Protein AF-A0A9E5DZU7-F1 (afdb_monomer_lite)

pLDDT: mean 89.68, std 6.22, range [61.47, 97.62]

Foldseek 3Di:
DDDDDFDWDDPPPDIGTPDDDDDDPPRDDDDDDDDDPVCVVVVVVVVVVVVCVCPDPPNDDDDPVNDDD

Sequence (69 aa):
MTTVALSAHFDGEKIQLDEPCKLPENARLVVVVLPTDDDRQEWSRLAAQQLAKAYGNSEPEYTTADLRP

Structure (mmCIF, N/CA/C/O backbone):
data_AF-A0A9E5DZU7-F1
#
_entry.id   AF-A0A9E5DZU7-F1
#
loop_
_atom_site.group_PDB
_atom_site.id
_atom_site.type_symbol
_atom_site.label_atom_id
_atom_site.label_alt_id
_atom_site.label_comp_id
_atom_site.label_asym_id
_atom_site.label_entity_id
_atom_site.label_seq_id
_atom_site.pdbx_PDB_ins_code
_atom_site.Cartn_x
_atom_site.Cartn_y
_atom_site.Cartn_z
_atom_site.occupancy
_atom_site.B_iso_or_equiv
_atom_site.auth_seq_id
_atom_site.auth_comp_id
_atom_site.auth_asym_id
_atom_site.auth_atom_id
_atom_site.pdbx_PDB_model_num
ATOM 1 N N . MET A 1 1 ? -20.874 -11.339 8.534 1.00 61.47 1 MET A N 1
ATOM 2 C CA . MET A 1 1 ? -20.323 -10.002 8.223 1.00 61.47 1 MET A CA 1
ATOM 3 C C . MET A 1 1 ? -19.180 -10.195 7.252 1.00 61.47 1 MET A C 1
ATOM 5 O O . MET A 1 1 ? -18.432 -11.150 7.428 1.00 61.47 1 MET A O 1
ATOM 9 N N . THR A 1 2 ? -19.085 -9.352 6.231 1.00 80.12 2 THR A N 1
ATOM 10 C CA . THR A 1 2 ? -18.048 -9.472 5.201 1.00 80.12 2 THR A CA 1
ATOM 11 C C . THR A 1 2 ? -16.882 -8.574 5.575 1.00 80.12 2 THR A C 1
ATOM 13 O O . THR A 1 2 ? -17.082 -7.395 5.860 1.00 80.12 2 THR A O 1
ATOM 16 N N . THR A 1 3 ? -15.677 -9.132 5.605 1.00 85.69 3 THR A N 1
ATOM 17 C CA . THR A 1 3 ? -14.454 -8.344 5.760 1.00 85.69 3 THR A CA 1
ATOM 18 C C . THR A 1 3 ? -14.267 -7.484 4.515 1.00 85.69 3 THR A C 1
ATOM 20 O O . THR A 1 3 ? -14.354 -7.996 3.400 1.00 85.69 3 THR A O 1
ATOM 23 N N . VAL A 1 4 ? -14.008 -6.192 4.704 1.00 89.75 4 VAL A N 1
ATOM 24 C CA . VAL A 1 4 ? -13.669 -5.258 3.627 1.00 89.75 4 VAL A CA 1
ATOM 25 C C . VAL A 1 4 ? -12.263 -4.722 3.870 1.00 89.75 4 VAL A C 1
ATOM 27 O O . VAL A 1 4 ? -11.914 -4.399 5.005 1.00 89.75 4 VAL A O 1
ATOM 30 N N . ALA A 1 5 ? -11.451 -4.669 2.817 1.00 92.38 5 ALA A N 1
ATOM 31 C CA . ALA A 1 5 ? -10.190 -3.941 2.833 1.00 92.38 5 ALA A CA 1
ATOM 32 C C . ALA A 1 5 ? -10.484 -2.487 2.449 1.00 92.38 5 ALA A C 1
ATOM 34 O O . ALA A 1 5 ? -11.133 -2.248 1.432 1.00 92.38 5 ALA A O 1
ATOM 35 N N . LEU A 1 6 ? -10.052 -1.544 3.281 1.00 92.94 6 LEU A N 1
ATOM 36 C CA . LEU A 1 6 ? -10.228 -0.110 3.057 1.00 92.94 6 LEU A CA 1
ATOM 37 C C . LEU A 1 6 ? -8.856 0.508 2.802 1.00 92.94 6 LEU A C 1
ATOM 39 O O . LEU A 1 6 ? -7.910 0.196 3.529 1.00 92.94 6 LEU A O 1
ATOM 43 N N . SER A 1 7 ? -8.763 1.369 1.791 1.00 94.12 7 SER A N 1
ATOM 44 C CA . SER A 1 7 ? -7.567 2.172 1.548 1.00 94.12 7 SER A CA 1
ATOM 45 C C . SER A 1 7 ? -7.495 3.305 2.566 1.00 94.12 7 SER A C 1
ATOM 47 O O . SER A 1 7 ? -8.514 3.896 2.942 1.00 94.12 7 SER A O 1
ATOM 49 N N . ALA A 1 8 ? -6.293 3.556 3.066 1.00 95.62 8 ALA A N 1
ATOM 50 C CA . ALA A 1 8 ? -6.040 4.573 4.064 1.00 95.62 8 ALA A CA 1
ATOM 51 C C . ALA A 1 8 ? -4.574 5.001 4.033 1.00 95.62 8 ALA A C 1
ATOM 53 O O . ALA A 1 8 ? -3.689 4.189 3.743 1.00 95.62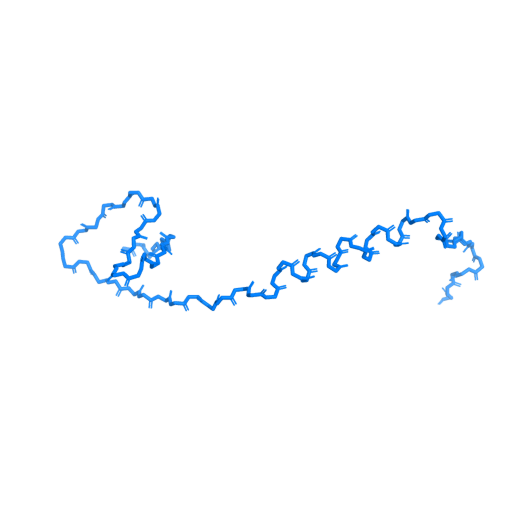 8 ALA A O 1
ATOM 54 N N . HIS A 1 9 ? -4.314 6.237 4.446 1.00 95.19 9 HIS A N 1
ATOM 55 C CA . HIS A 1 9 ? -2.968 6.751 4.672 1.00 95.19 9 HIS A CA 1
ATOM 56 C C . HIS A 1 9 ? -2.818 7.323 6.083 1.00 95.19 9 HIS A C 1
ATOM 58 O O . HIS A 1 9 ? -3.787 7.708 6.737 1.00 95.19 9 HIS A O 1
ATOM 64 N N . PHE A 1 10 ? -1.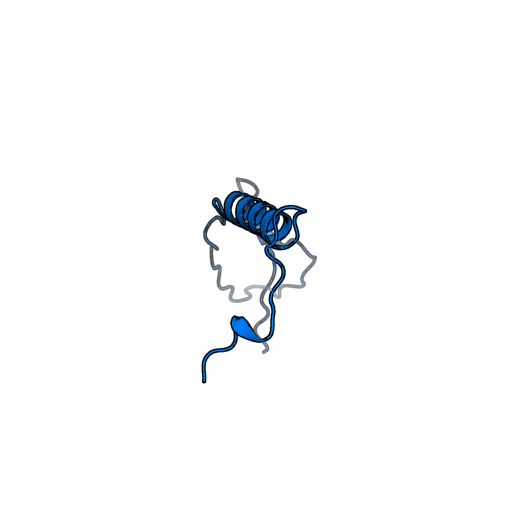581 7.356 6.576 1.00 95.25 10 PHE A N 1
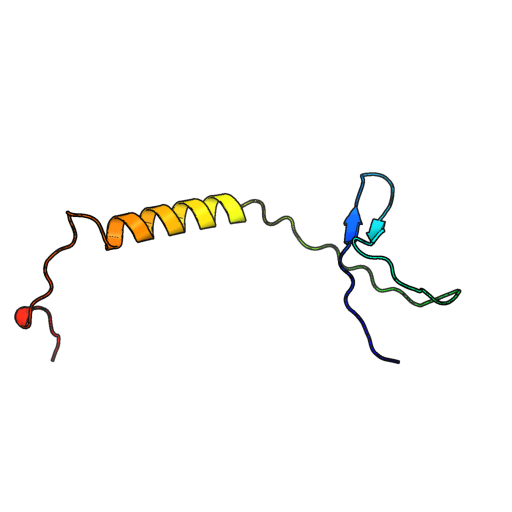ATOM 65 C CA . PHE A 1 10 ? -1.245 8.044 7.818 1.00 95.25 10 PHE A CA 1
ATOM 66 C C . PHE A 1 10 ? -0.829 9.479 7.491 1.00 95.25 10 PHE A C 1
ATOM 68 O O . PHE A 1 10 ? 0.124 9.683 6.742 1.00 95.25 10 PHE A O 1
ATOM 75 N N . ASP A 1 11 ? -1.533 10.466 8.045 1.00 95.06 11 ASP A N 1
ATOM 76 C CA . ASP A 1 11 ? -1.279 11.895 7.789 1.00 95.06 11 ASP A CA 1
ATOM 77 C C . ASP A 1 11 ? -0.168 12.494 8.679 1.00 95.06 11 ASP A C 1
ATOM 79 O O . ASP A 1 11 ? 0.145 13.680 8.581 1.00 95.06 11 ASP A O 1
ATOM 83 N N . GLY A 1 12 ? 0.442 11.672 9.539 1.00 95.38 12 GLY A N 1
ATOM 84 C CA . GLY A 1 12 ? 1.421 12.083 10.549 1.00 95.38 12 GLY A CA 1
ATOM 85 C C . GLY A 1 12 ? 0.854 12.134 11.971 1.00 95.38 12 GLY A C 1
ATOM 86 O O . GLY A 1 12 ? 1.627 12.117 12.929 1.00 95.38 12 GLY A O 1
ATOM 87 N N . GLU A 1 13 ? -0.470 12.130 12.129 1.00 97.62 13 GLU A N 1
ATOM 88 C CA . GLU A 1 13 ? -1.155 12.136 13.428 1.00 97.62 13 GLU A CA 1
ATOM 89 C C . GLU A 1 13 ? -2.208 11.019 13.529 1.00 97.62 13 GLU A C 1
ATOM 91 O O . GLU A 1 13 ? -2.340 10.369 14.569 1.00 97.62 13 GLU A O 1
ATOM 96 N N . LYS A 1 14 ? -2.959 10.777 12.450 1.00 96.31 14 LYS A N 1
ATOM 97 C CA . LYS A 1 14 ? -4.122 9.887 12.394 1.00 96.31 14 LYS A CA 1
ATOM 98 C C . LYS A 1 14 ? -4.113 9.033 11.123 1.00 96.31 14 LYS A C 1
ATOM 100 O O . LYS A 1 14 ? -3.534 9.386 10.100 1.00 96.31 14 LYS A O 1
ATOM 105 N N . ILE A 1 15 ? -4.789 7.887 11.194 1.00 95.19 15 ILE A N 1
ATOM 106 C CA . ILE A 1 15 ? -5.101 7.064 10.018 1.00 95.19 15 ILE A CA 1
ATOM 107 C C . ILE A 1 15 ? -6.354 7.654 9.365 1.00 95.19 15 ILE A C 1
ATOM 109 O O . ILE A 1 15 ? -7.410 7.698 10.000 1.00 95.19 15 ILE A O 1
ATOM 113 N N . GLN A 1 16 ? -6.236 8.093 8.116 1.00 95.56 16 GLN A N 1
ATOM 114 C CA . GLN A 1 16 ? -7.321 8.649 7.313 1.00 95.56 16 GLN A CA 1
ATOM 115 C C . GLN A 1 16 ? -7.777 7.608 6.300 1.00 95.56 16 GLN A C 1
ATOM 117 O O . GLN A 1 16 ? -6.956 7.083 5.555 1.00 95.56 16 GLN A O 1
ATOM 122 N N . LEU A 1 17 ? -9.076 7.305 6.270 1.00 95.69 17 LEU A N 1
ATOM 123 C CA . LEU A 1 17 ? -9.643 6.502 5.187 1.00 95.69 17 LEU A CA 1
ATOM 124 C C . LEU A 1 17 ? -9.667 7.344 3.910 1.00 95.69 17 LEU A C 1
ATOM 126 O O . LEU A 1 17 ? -10.131 8.485 3.943 1.00 95.69 17 LEU A O 1
ATOM 130 N N . ASP A 1 18 ? -9.204 6.773 2.802 1.00 95.50 18 ASP A N 1
ATOM 131 C CA . ASP A 1 18 ? -9.136 7.488 1.522 1.00 95.50 18 ASP A CA 1
ATOM 132 C C . ASP A 1 18 ? -10.537 7.721 0.939 1.00 95.50 18 ASP A C 1
ATOM 134 O O . ASP A 1 18 ? -10.802 8.755 0.324 1.00 95.50 18 ASP A O 1
ATOM 138 N N . GLU A 1 19 ? -11.465 6.791 1.197 1.00 94.25 19 GLU A N 1
ATOM 139 C CA . GLU A 1 19 ? -12.878 6.927 0.853 1.00 94.25 19 GLU A CA 1
ATOM 140 C C . GLU A 1 19 ? -13.800 6.917 2.089 1.00 94.25 19 GLU A C 1
ATOM 142 O O . GLU A 1 19 ? -13.536 6.223 3.078 1.00 94.25 19 GLU A O 1
ATOM 147 N N . PRO A 1 20 ? -14.951 7.622 2.041 1.00 93.56 20 PRO A N 1
ATOM 148 C CA . PRO A 1 20 ? -15.949 7.562 3.103 1.00 93.56 20 PRO A CA 1
ATOM 149 C C . PRO A 1 20 ? -16.465 6.136 3.341 1.00 93.56 20 PRO A C 1
ATOM 151 O O . PRO A 1 20 ? -16.982 5.484 2.434 1.00 93.56 20 PRO A O 1
ATOM 154 N N . CYS A 1 21 ? -16.422 5.681 4.593 1.00 90.69 21 CYS A N 1
ATOM 155 C CA . CYS A 1 21 ? -16.930 4.372 4.997 1.00 90.69 21 CYS A CA 1
ATOM 156 C C . CYS A 1 21 ? -17.792 4.484 6.260 1.00 90.69 21 CYS A C 1
ATOM 158 O O . CYS A 1 21 ? -17.433 5.168 7.219 1.00 90.69 21 CYS A O 1
ATOM 160 N N . LYS A 1 22 ? -18.947 3.807 6.275 1.00 90.81 22 LYS A N 1
ATOM 161 C CA . LYS A 1 22 ? -19.811 3.738 7.462 1.00 90.81 22 LYS A CA 1
ATOM 162 C C . LYS A 1 22 ? -19.295 2.658 8.406 1.00 90.81 22 LYS A C 1
ATOM 164 O O . LYS A 1 22 ? -19.489 1.471 8.152 1.00 90.81 22 LYS A O 1
ATOM 169 N N . LEU A 1 23 ? -18.690 3.080 9.510 1.00 90.00 23 LEU A N 1
ATOM 170 C CA . LEU A 1 23 ? -18.256 2.187 10.579 1.00 90.00 23 LEU A CA 1
ATOM 171 C C . LEU A 1 23 ? -19.320 2.153 11.688 1.00 90.00 23 LEU A C 1
ATOM 173 O O . LEU A 1 23 ? -19.695 3.215 12.186 1.00 90.00 23 LEU A O 1
ATOM 177 N N . PRO A 1 24 ? -19.836 0.972 12.077 1.00 90.00 24 PRO A N 1
ATOM 178 C CA . PRO A 1 24 ? -20.695 0.872 13.250 1.00 90.00 24 PRO A CA 1
ATOM 179 C C . PRO A 1 24 ? -19.904 1.199 14.523 1.00 90.00 24 PRO A C 1
ATOM 181 O O . PRO A 1 24 ? -18.685 1.017 14.578 1.00 90.00 24 PRO A O 1
ATOM 184 N N . GLU A 1 25 ? -20.598 1.652 15.566 1.00 92.94 25 GLU A N 1
ATOM 185 C CA . GLU A 1 25 ? -19.975 1.866 16.874 1.00 92.94 25 GLU A CA 1
ATOM 186 C C . GLU A 1 25 ? -19.295 0.583 17.365 1.00 92.94 25 GLU A C 1
ATOM 188 O O . GLU A 1 25 ? -19.844 -0.515 17.25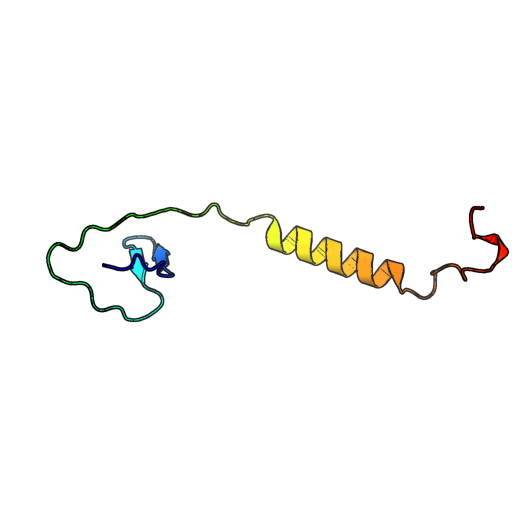1 1.00 92.94 25 GLU A O 1
ATOM 193 N N . ASN A 1 26 ? -18.083 0.724 17.909 1.00 92.62 26 ASN A N 1
ATOM 194 C CA . ASN A 1 26 ? -17.261 -0.388 18.399 1.00 92.62 26 ASN A CA 1
ATOM 195 C C . ASN A 1 26 ? -16.942 -1.460 17.339 1.00 92.62 26 ASN A C 1
ATOM 197 O O . ASN A 1 26 ? -16.688 -2.618 17.684 1.00 92.62 26 ASN A O 1
ATOM 201 N N . ALA A 1 27 ? -16.939 -1.095 16.050 1.00 90.75 27 ALA A N 1
ATOM 202 C CA . ALA A 1 27 ? -16.462 -1.976 14.991 1.00 90.75 27 ALA A CA 1
ATOM 203 C C . ALA A 1 27 ? -15.064 -2.515 15.327 1.00 90.75 27 ALA A C 1
ATOM 205 O O . ALA A 1 27 ? -14.143 -1.759 15.639 1.00 90.75 27 ALA A O 1
ATOM 206 N N . ARG A 1 28 ? -14.884 -3.835 15.229 1.00 92.44 28 ARG A N 1
ATOM 207 C CA . ARG A 1 28 ? -13.561 -4.448 15.358 1.00 92.44 28 ARG A CA 1
ATOM 208 C C . ARG A 1 28 ? -12.764 -4.175 14.085 1.00 92.44 28 ARG A C 1
ATOM 210 O O . ARG A 1 28 ? -13.125 -4.677 13.023 1.00 92.44 28 ARG A O 1
ATOM 217 N N . LEU A 1 29 ? -11.677 -3.422 14.209 1.00 92.62 29 LEU A N 1
ATOM 218 C CA . LEU A 1 29 ? -10.784 -3.087 13.101 1.00 92.62 29 LEU A CA 1
ATOM 219 C C . LEU A 1 29 ? -9.486 -3.896 13.185 1.00 92.62 29 LEU A C 1
ATOM 221 O O . LEU A 1 29 ? -8.992 -4.189 14.275 1.00 92.62 29 LEU A O 1
ATOM 225 N N . VAL A 1 30 ? -8.931 -4.245 12.025 1.00 93.50 30 VAL A N 1
ATOM 226 C CA . VAL A 1 30 ? -7.576 -4.790 11.885 1.00 93.50 30 VAL A CA 1
ATOM 227 C C . VAL A 1 30 ? -6.797 -3.807 11.027 1.00 93.50 30 VAL A C 1
ATOM 229 O O . VAL A 1 30 ? -7.194 -3.540 9.896 1.00 93.50 30 VAL A O 1
ATOM 232 N N . VAL A 1 31 ? -5.715 -3.257 11.573 1.00 93.25 31 VAL A N 1
ATOM 233 C CA . VAL A 1 31 ? -4.847 -2.312 10.864 1.00 93.25 31 VAL A CA 1
ATOM 234 C C . VAL A 1 31 ? -3.606 -3.057 10.396 1.00 93.25 31 VAL A C 1
ATOM 236 O O . VAL A 1 31 ? -2.925 -3.696 11.197 1.00 93.25 31 VAL A O 1
ATOM 239 N N . VAL A 1 32 ? -3.323 -2.971 9.099 1.00 93.75 32 VAL A N 1
ATOM 240 C CA . VAL A 1 32 ? -2.119 -3.529 8.480 1.00 93.75 32 VAL A CA 1
ATOM 241 C C . VAL A 1 32 ? -1.347 -2.373 7.860 1.00 93.75 32 VAL A C 1
ATOM 243 O O . VAL A 1 32 ? -1.870 -1.685 6.989 1.00 93.75 32 VAL A O 1
ATOM 246 N N . VAL A 1 33 ? -0.116 -2.147 8.322 1.00 92.75 33 VAL A N 1
ATOM 247 C CA . VAL A 1 33 ? 0.779 -1.142 7.737 1.00 92.75 33 VAL A CA 1
ATOM 248 C C . VAL A 1 33 ? 1.514 -1.793 6.575 1.00 92.75 33 VAL A C 1
ATOM 250 O O . VAL A 1 33 ? 2.234 -2.774 6.765 1.00 92.75 33 VAL A O 1
ATOM 253 N N . LEU A 1 34 ? 1.292 -1.275 5.370 1.00 89.88 34 LEU A N 1
ATOM 254 C CA . LEU A 1 34 ? 1.987 -1.742 4.179 1.00 89.88 34 LEU A CA 1
ATOM 255 C C . LEU A 1 34 ? 3.415 -1.174 4.160 1.00 89.88 34 LEU A C 1
ATOM 257 O O . LEU A 1 34 ? 3.609 -0.026 4.567 1.00 89.88 34 LEU A O 1
ATOM 261 N N . PRO A 1 35 ? 4.414 -1.953 3.713 1.00 85.12 35 PRO A N 1
ATOM 262 C CA . PRO A 1 35 ? 5.763 -1.436 3.532 1.00 85.12 35 PRO A CA 1
ATOM 263 C C . PRO A 1 35 ? 5.761 -0.326 2.479 1.00 85.12 35 PRO A C 1
ATOM 265 O O . PRO A 1 35 ? 4.972 -0.359 1.530 1.00 85.12 35 PRO A O 1
ATOM 268 N N . THR A 1 36 ? 6.654 0.647 2.640 1.00 81.38 36 THR A N 1
ATOM 269 C CA . THR A 1 36 ? 6.914 1.632 1.596 1.00 81.38 36 THR A CA 1
ATOM 270 C C . THR A 1 36 ? 7.489 0.923 0.374 1.00 81.38 36 THR A C 1
ATOM 272 O O . THR A 1 36 ? 8.381 0.082 0.477 1.00 81.38 36 THR A O 1
ATOM 275 N N . ASP A 1 37 ? 6.941 1.229 -0.798 1.00 81.56 37 ASP A N 1
ATOM 276 C CA . ASP A 1 37 ? 7.417 0.691 -2.073 1.00 81.56 37 ASP A CA 1
ATOM 277 C C . ASP A 1 37 ? 8.481 1.648 -2.637 1.00 81.56 37 ASP A C 1
ATOM 279 O O . ASP A 1 37 ? 8.320 2.239 -3.706 1.00 81.56 37 ASP A O 1
ATOM 283 N N . ASP A 1 38 ? 9.532 1.882 -1.842 1.00 78.12 38 ASP A N 1
ATOM 284 C CA . ASP A 1 38 ? 10.544 2.920 -2.096 1.00 78.12 38 ASP A CA 1
ATOM 285 C C . ASP A 1 38 ? 11.278 2.686 -3.424 1.00 78.12 38 ASP A C 1
ATOM 287 O O . ASP A 1 38 ? 11.591 3.627 -4.155 1.00 78.12 38 ASP A O 1
ATOM 291 N N . ASP A 1 39 ? 11.463 1.418 -3.797 1.00 86.88 39 ASP A N 1
ATOM 292 C CA . ASP A 1 39 ? 12.138 1.048 -5.037 1.00 86.88 39 ASP A CA 1
ATOM 293 C C . ASP A 1 39 ? 11.183 0.975 -6.238 1.00 86.88 39 ASP A C 1
ATOM 295 O O . ASP A 1 39 ? 11.646 0.842 -7.373 1.00 86.88 39 ASP A O 1
ATOM 299 N N . ARG A 1 40 ? 9.855 1.055 -6.049 1.00 86.69 40 ARG A N 1
ATOM 300 C CA . ARG A 1 40 ? 8.873 0.849 -7.134 1.00 86.69 40 ARG A CA 1
ATOM 301 C C . ARG A 1 40 ? 9.145 1.728 -8.333 1.00 86.69 40 ARG A C 1
ATOM 303 O O . ARG A 1 40 ? 9.020 1.293 -9.480 1.00 86.69 40 ARG A O 1
ATOM 310 N N . GLN A 1 41 ? 9.453 2.991 -8.061 1.00 86.31 41 GLN A N 1
ATOM 311 C CA . GLN A 1 41 ? 9.670 3.990 -9.092 1.00 86.31 41 GLN A CA 1
ATOM 312 C C . GLN A 1 41 ? 10.967 3.704 -9.849 1.00 86.31 41 GLN A C 1
ATOM 314 O O . GLN A 1 41 ? 10.973 3.759 -11.079 1.00 86.31 41 GLN A O 1
ATOM 319 N N . GLU A 1 42 ? 12.028 3.316 -9.142 1.00 90.44 42 GLU A N 1
ATOM 320 C CA . GLU A 1 42 ? 13.301 2.928 -9.748 1.00 90.44 42 GLU A CA 1
ATOM 321 C C . GLU A 1 42 ? 13.171 1.646 -10.574 1.00 90.44 42 GLU A C 1
ATOM 323 O O . GLU A 1 42 ? 13.634 1.604 -11.716 1.00 90.44 42 GLU A O 1
ATOM 328 N N . TRP A 1 43 ? 12.452 0.640 -10.073 1.00 92.88 43 TRP A N 1
ATOM 329 C CA . TRP A 1 43 ? 12.125 -0.570 -10.828 1.00 92.88 43 TRP A CA 1
ATOM 330 C C . TRP A 1 43 ? 11.278 -0.267 -12.062 1.00 92.88 43 TRP A C 1
ATOM 332 O O . TRP A 1 43 ? 11.570 -0.775 -13.144 1.00 92.88 43 TRP A O 1
ATOM 342 N N . SER A 1 44 ? 10.272 0.600 -11.938 1.00 94.00 44 SER A N 1
ATOM 343 C CA . SER A 1 44 ? 9.431 1.020 -13.068 1.00 94.00 44 SER A CA 1
ATOM 344 C C . SER A 1 44 ? 10.249 1.768 -14.122 1.00 94.00 44 SER A C 1
ATOM 346 O O . SER A 1 44 ? 10.101 1.520 -15.320 1.00 94.00 44 SER A O 1
ATOM 348 N N . ARG A 1 45 ? 11.160 2.647 -13.688 1.00 94.94 45 ARG A N 1
ATOM 349 C CA . ARG A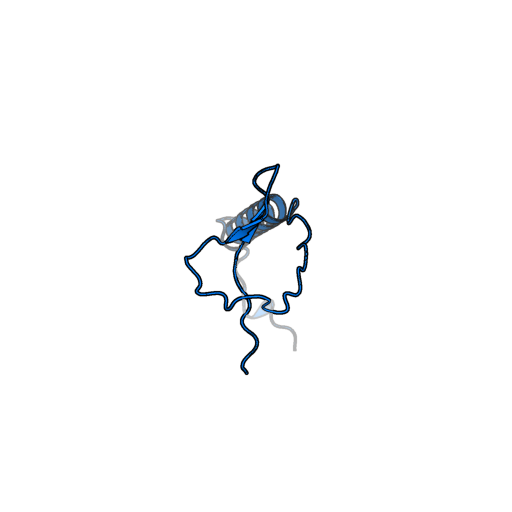 1 45 ? 12.078 3.387 -14.561 1.00 94.94 45 ARG A CA 1
ATOM 350 C C .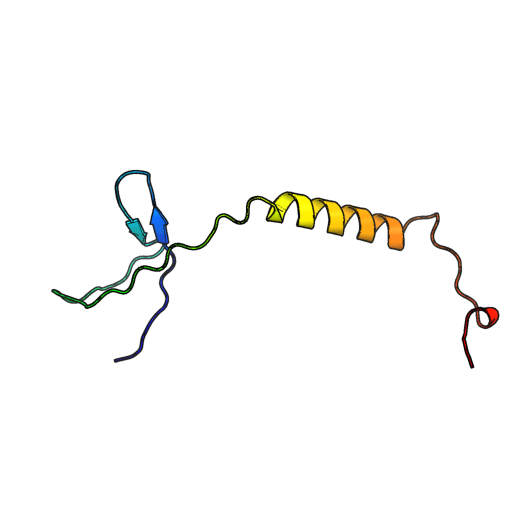 ARG A 1 45 ? 13.039 2.445 -15.280 1.00 94.94 45 ARG A C 1
ATOM 352 O O . ARG A 1 45 ? 13.196 2.557 -16.495 1.00 94.94 45 ARG A O 1
ATOM 359 N N . LEU A 1 46 ? 13.657 1.513 -14.556 1.00 95.62 46 LEU A N 1
ATOM 360 C CA . LEU A 1 46 ? 14.548 0.508 -15.130 1.00 95.62 46 LEU A CA 1
ATOM 361 C C . LEU A 1 46 ? 13.805 -0.360 -16.151 1.00 95.62 46 LEU A C 1
ATOM 363 O O . LEU A 1 46 ? 14.297 -0.541 -17.264 1.00 95.62 46 LEU A O 1
ATOM 367 N N . ALA A 1 47 ? 12.611 -0.846 -15.806 1.00 95.94 47 ALA A N 1
ATOM 368 C CA . ALA A 1 47 ? 11.786 -1.656 -16.695 1.00 95.94 47 ALA A CA 1
ATOM 369 C C . ALA A 1 47 ? 11.451 -0.907 -17.992 1.00 95.94 47 ALA A C 1
ATOM 371 O O . ALA A 1 47 ? 11.652 -1.449 -19.077 1.00 95.94 47 ALA A O 1
ATOM 372 N N . ALA A 1 48 ? 11.030 0.357 -17.898 1.00 95.25 48 ALA A N 1
ATOM 373 C CA . ALA A 1 48 ? 10.751 1.186 -19.068 1.00 95.25 48 ALA A CA 1
ATOM 374 C C . ALA A 1 48 ? 11.995 1.391 -19.953 1.00 95.25 48 ALA A C 1
ATOM 376 O O . ALA A 1 48 ? 11.906 1.292 -21.177 1.00 95.25 48 ALA A O 1
ATOM 377 N N . GLN A 1 49 ? 13.167 1.623 -19.351 1.00 94.12 49 GLN A N 1
ATOM 378 C CA . GLN A 1 49 ? 14.430 1.769 -20.085 1.00 94.12 49 GLN A CA 1
ATOM 379 C C . GLN A 1 49 ? 14.829 0.486 -20.820 1.00 94.12 49 GLN A C 1
ATOM 381 O O . GLN A 1 49 ? 15.221 0.542 -21.986 1.00 94.12 49 GLN A O 1
ATOM 386 N N . GLN A 1 50 ? 14.725 -0.671 -20.160 1.00 92.00 50 GLN A N 1
ATOM 387 C CA . GLN A 1 50 ? 15.050 -1.950 -20.794 1.00 92.00 50 GLN A CA 1
ATOM 388 C C . GLN A 1 50 ? 14.046 -2.311 -21.887 1.00 92.00 50 GLN A C 1
ATOM 390 O O . GLN A 1 50 ? 14.450 -2.812 -22.932 1.00 92.00 50 GLN A O 1
ATOM 395 N N . LEU A 1 51 ? 12.764 -1.993 -21.689 1.00 91.31 51 LEU A N 1
ATOM 396 C CA . LEU A 1 51 ? 11.741 -2.174 -22.712 1.00 91.31 51 LEU A CA 1
ATOM 397 C C . LEU A 1 51 ? 12.056 -1.340 -23.961 1.00 91.31 51 LEU A C 1
ATOM 399 O O . LEU A 1 51 ? 12.067 -1.873 -25.064 1.00 91.31 51 LEU A O 1
ATOM 403 N N . ALA A 1 52 ? 12.388 -0.058 -23.792 1.00 89.62 52 ALA A N 1
ATOM 404 C CA . ALA A 1 52 ? 12.771 0.808 -24.908 1.00 89.62 52 ALA A CA 1
ATOM 405 C C . ALA A 1 52 ? 14.041 0.321 -25.629 1.00 89.62 52 ALA A C 1
ATOM 407 O O . ALA A 1 52 ? 14.158 0.472 -26.841 1.00 89.62 52 ALA A O 1
ATOM 408 N N . LYS A 1 53 ? 14.990 -0.273 -24.894 1.00 86.25 53 LYS A N 1
ATOM 409 C CA . LYS A 1 53 ? 16.203 -0.861 -25.473 1.00 86.25 53 LYS A CA 1
ATOM 410 C C . LYS A 1 53 ? 15.907 -2.124 -26.282 1.00 86.25 53 LYS A C 1
ATOM 412 O O . LYS A 1 53 ? 16.522 -2.306 -27.327 1.00 86.25 53 LYS A O 1
ATOM 417 N N . ALA A 1 54 ? 15.009 -2.980 -25.791 1.00 85.38 54 ALA A N 1
ATOM 418 C CA . ALA A 1 54 ? 14.642 -4.226 -26.458 1.00 85.38 54 ALA A CA 1
ATOM 419 C C . ALA A 1 54 ? 14.046 -3.968 -27.848 1.00 85.38 54 ALA A C 1
ATOM 421 O O . ALA A 1 54 ? 14.426 -4.653 -28.780 1.00 85.38 54 ALA A O 1
ATOM 422 N N . TYR A 1 55 ? 13.220 -2.926 -27.979 1.00 83.56 55 TYR A N 1
ATOM 423 C CA . TYR A 1 55 ? 12.587 -2.512 -29.239 1.00 83.56 55 TYR A CA 1
ATOM 424 C C . TYR A 1 55 ? 13.273 -1.296 -29.890 1.00 83.56 55 TYR A C 1
ATOM 426 O O . TYR A 1 55 ? 12.637 -0.490 -30.573 1.00 83.56 55 TYR A O 1
ATOM 434 N N . GLY A 1 56 ? 14.557 -1.081 -29.596 1.00 82.75 56 GLY A N 1
ATOM 435 C CA . GLY A 1 56 ? 15.329 0.037 -30.135 1.00 82.75 56 GLY A CA 1
ATOM 436 C C . GLY A 1 56 ? 15.923 -0.277 -31.508 1.00 82.75 56 GLY A C 1
ATOM 437 O O . GLY A 1 56 ? 16.047 -1.427 -31.899 1.00 82.75 56 GLY A O 1
ATOM 438 N N . ASN A 1 57 ? 16.417 0.741 -32.216 1.00 83.25 57 ASN A N 1
ATOM 439 C CA . ASN A 1 57 ? 17.035 0.580 -33.548 1.00 83.25 57 ASN A CA 1
ATOM 440 C C . ASN A 1 57 ? 18.276 -0.342 -33.585 1.00 83.25 57 ASN A C 1
ATOM 442 O O . ASN A 1 57 ? 18.804 -0.619 -34.657 1.00 83.25 57 ASN A O 1
ATOM 446 N N . SER A 1 58 ? 18.794 -0.742 -32.422 1.00 81.75 58 SER A N 1
ATOM 447 C CA . SER A 1 58 ? 19.896 -1.695 -32.265 1.00 81.75 58 SER A CA 1
ATOM 448 C C . SER A 1 58 ? 19.424 -3.129 -31.993 1.00 81.75 58 SER A C 1
ATOM 450 O O . SER A 1 58 ? 20.245 -3.966 -31.617 1.00 81.75 58 SER A O 1
ATOM 452 N N . GLU A 1 59 ? 18.122 -3.399 -32.088 1.00 77.31 59 GLU A N 1
ATOM 453 C CA . GLU A 1 59 ? 17.567 -4.746 -31.991 1.00 77.31 59 GLU A CA 1
ATOM 454 C C . GLU A 1 59 ? 18.114 -5.612 -33.143 1.00 77.31 59 GLU A C 1
ATOM 456 O O . GLU A 1 59 ? 18.089 -5.180 -34.300 1.00 77.31 59 GLU A O 1
ATOM 461 N N . PRO A 1 60 ? 18.682 -6.799 -32.858 1.00 81.81 60 PRO A N 1
ATOM 462 C CA . PRO A 1 60 ? 19.137 -7.701 -33.905 1.00 81.81 60 PRO A CA 1
ATOM 463 C C . PRO A 1 60 ? 17.937 -8.296 -34.647 1.00 81.81 60 PRO A C 1
ATOM 465 O O . PRO A 1 60 ? 16.965 -8.718 -34.029 1.00 81.81 60 PRO A O 1
ATOM 468 N N . GLU A 1 61 ? 18.031 -8.381 -35.973 1.00 82.69 61 GLU A N 1
ATOM 469 C CA . GLU A 1 61 ? 17.034 -9.089 -36.776 1.00 82.69 61 GLU A CA 1
ATOM 470 C C . GLU A 1 61 ? 17.109 -10.588 -36.466 1.00 82.69 61 GLU A C 1
ATOM 472 O O . GLU A 1 61 ? 18.127 -11.234 -36.729 1.00 82.69 61 GLU A O 1
ATOM 477 N N . TYR A 1 62 ? 16.033 -11.138 -35.906 1.00 84.38 62 TYR A N 1
ATOM 478 C CA . TYR A 1 62 ? 15.925 -12.568 -35.648 1.00 84.38 62 TYR A CA 1
ATOM 479 C C . TYR A 1 62 ? 15.537 -13.303 -36.928 1.00 84.38 62 TYR A C 1
ATOM 481 O O . TYR A 1 62 ? 14.530 -13.008 -37.568 1.00 84.38 62 TYR A O 1
ATOM 489 N N . THR A 1 63 ? 16.316 -14.314 -37.283 1.00 90.56 63 THR A N 1
ATOM 490 C CA . THR A 1 63 ? 16.122 -15.106 -38.496 1.00 90.56 63 THR A CA 1
ATOM 491 C C . THR A 1 63 ? 15.813 -16.561 -38.163 1.00 90.56 63 THR A C 1
ATOM 493 O O . THR A 1 63 ? 15.920 -17.018 -37.025 1.00 90.56 63 THR A O 1
ATOM 496 N N . THR A 1 64 ? 15.483 -17.353 -39.184 1.00 93.25 64 THR A N 1
ATOM 497 C CA . THR A 1 64 ? 15.323 -18.806 -39.030 1.00 93.25 64 THR A CA 1
ATOM 498 C C . THR A 1 64 ? 16.602 -19.505 -38.555 1.00 93.25 64 THR A C 1
ATOM 500 O O . THR A 1 64 ? 16.518 -20.631 -38.076 1.00 93.25 64 THR A O 1
ATOM 503 N N . ALA A 1 65 ? 17.773 -18.867 -38.681 1.00 93.00 65 ALA A N 1
ATOM 504 C CA . ALA A 1 65 ? 19.042 -19.404 -38.193 1.00 93.00 65 ALA A CA 1
ATOM 505 C C . ALA A 1 65 ? 19.178 -19.340 -36.659 1.00 93.00 65 ALA A C 1
ATOM 507 O O . ALA A 1 65 ? 19.988 -20.072 -36.096 1.00 93.00 65 ALA A O 1
ATOM 508 N N . ASP A 1 66 ? 18.375 -18.511 -35.985 1.00 91.44 66 ASP A N 1
ATOM 509 C CA . ASP A 1 66 ? 18.413 -18.322 -34.528 1.00 91.44 66 ASP A CA 1
ATOM 510 C C . ASP A 1 66 ? 17.528 -19.327 -33.766 1.00 91.44 66 ASP A C 1
ATOM 512 O O . ASP A 1 66 ? 17.520 -19.373 -32.532 1.00 91.44 66 ASP A O 1
ATOM 516 N N . LEU A 1 67 ? 16.776 -20.160 -34.492 1.00 91.56 67 LEU A N 1
ATOM 517 C CA . LEU A 1 67 ? 15.930 -21.196 -33.911 1.00 91.56 67 LEU A CA 1
ATOM 518 C C . LEU A 1 67 ? 16.786 -22.360 -33.394 1.00 91.56 67 LEU A C 1
ATOM 520 O O . LEU A 1 67 ? 17.592 -22.938 -34.124 1.00 91.56 67 LEU A O 1
ATOM 524 N N . ARG A 1 68 ? 16.580 -22.740 -32.128 1.00 86.00 68 ARG A N 1
ATOM 525 C CA . ARG A 1 68 ? 17.132 -23.989 -31.582 1.00 86.00 68 ARG A CA 1
ATOM 526 C C . ARG A 1 68 ? 16.246 -25.176 -31.996 1.00 86.00 68 ARG A C 1
ATOM 528 O O . ARG A 1 68 ? 15.030 -24.989 -32.040 1.00 86.00 68 ARG A O 1
ATOM 535 N N . PRO A 1 69 ? 16.838 -26.347 -32.302 1.00 77.88 69 PRO A N 1
ATOM 536 C CA . PRO A 1 69 ? 16.094 -27.555 -32.660 1.00 77.88 69 PRO A CA 1
ATOM 537 C C . PRO A 1 69 ? 15.225 -28.083 -31.514 1.00 77.88 69 PRO A C 1
ATOM 539 O O . PRO A 1 69 ? 15.581 -27.846 -30.334 1.00 77.88 69 PRO A O 1
#

Radius of gyration: 23.62 Å; chains: 1; bounding box: 41×40×57 Å

Secondary structure (DSSP, 8-state):
-------EEE-SSSEEESS---PPTT------PPPP-TTHHHHHHHHHHHHHHHTSTTPPPP-GGG---